Protein AF-A0A699XEU2-F1 (afdb_monomer)

Mean predicted aligned error: 6.68 Å

Solvent-accessible surface area (backbone atoms only — not comparable to full-atom values): 5441 Å² total; per-residue (Å²): 135,81,66,57,64,50,72,58,98,92,45,77,42,63,67,61,72,68,59,72,84,70,47,53,66,78,48,9,53,36,42,51,54,33,45,52,50,55,48,51,48,49,52,31,50,74,69,49,88,72,50,72,52,60,56,75,67,54,51,53,49,50,55,49,28,51,51,47,20,57,74,53,61,50,91,50,53,68,60,55,51,54,50,52,50,48,54,52,52,53,32,74,71,78

Radius of gyration: 13.05 Å; Cα contacts (8 Å, |Δi|>4): 90; chains: 1; bounding box: 33×29×30 Å

Secondary structure (DSSP, 8-state):
-PPPEEEETTEEEES--S-GGGS-HHHHHHHHHHHHHHHHHHHHHHH-SSS-SS-HHHHHHHHHHHHHHHHHT-TTHHHHHHHHHHHHHHHHH-

Nearest PDB structures (foldseek):
  3tul-assembly5_C  TM=3.604E-01  e=8.536E+00  Salmonella enterica subsp. enterica serovar Typhimurium

Organism: Tanacetum cinerariifolium (NCBI:txid118510)

Sequence (94 aa):
EGTPMSSYQGQSFPMLRTPTEELSGKKGEQTKALEAELDRCHSALVSTTSGLIYTPEQQAALETALRNAAKAKATNMVAYQQEAAFYLAENMRR

Foldseek 3Di:
DDQDWDDDPNDIARLCQADVVCLDDPLNVLVVQLSVLLVLLSVLVVVDPDAASDDPVSLVSNVVSLVSNVVSVPVRSVSSVVSNVVSVVVRVVD

Structure (mmCIF, N/CA/C/O backbone):
data_AF-A0A699XEU2-F1
#
_entry.id   AF-A0A699XEU2-F1
#
loop_
_atom_site.group_PDB
_atom_site.id
_atom_site.type_symbol
_atom_site.label_atom_id
_atom_site.label_alt_id
_atom_site.label_comp_id
_atom_site.label_asym_id
_atom_site.label_entity_id
_atom_site.label_seq_id
_atom_site.pdbx_PDB_ins_code
_atom_site.Cartn_x
_atom_site.Cartn_y
_atom_site.Cartn_z
_atom_site.occupancy
_atom_site.B_iso_or_equiv
_atom_site.auth_seq_id
_atom_site.auth_comp_id
_atom_site.auth_asym_id
_atom_site.auth_atom_id
_atom_site.pdbx_PDB_model_num
ATOM 1 N N . GLU A 1 1 ? -6.207 -20.092 11.574 1.00 35.56 1 GLU A N 1
ATOM 2 C CA . GLU A 1 1 ? -6.280 -19.915 10.110 1.00 35.56 1 GLU A CA 1
ATOM 3 C C . GLU A 1 1 ? -5.046 -19.149 9.665 1.00 35.56 1 GLU A C 1
ATOM 5 O O . GLU A 1 1 ? -4.671 -18.201 10.342 1.00 35.56 1 GLU A O 1
ATOM 10 N N . GLY A 1 2 ? -4.341 -19.624 8.637 1.00 48.84 2 GLY A N 1
ATOM 11 C CA . GLY A 1 2 ? -3.159 -18.937 8.118 1.0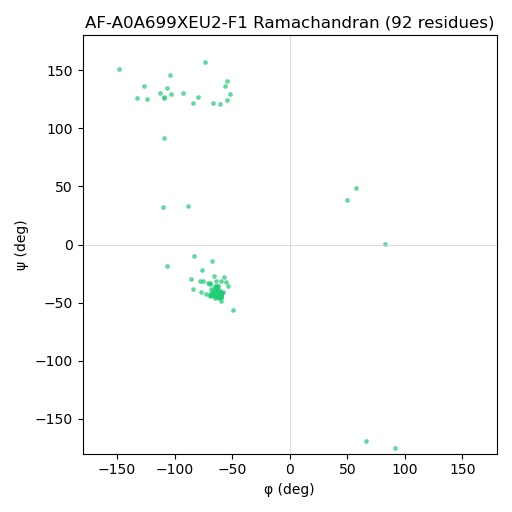0 48.84 2 GLY A CA 1
ATOM 12 C C . GLY A 1 2 ? -3.599 -17.856 7.143 1.00 48.84 2 GLY A C 1
ATOM 13 O O . GLY A 1 2 ? -4.291 -18.166 6.177 1.00 48.84 2 G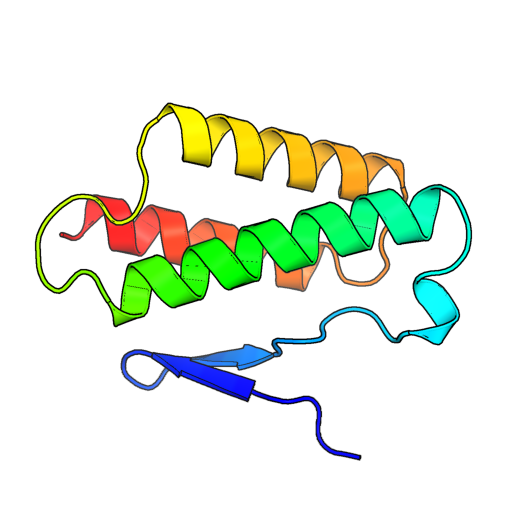LY A O 1
ATOM 14 N N . THR A 1 3 ? -3.231 -16.603 7.400 1.00 54.88 3 THR A N 1
ATOM 15 C CA . THR A 1 3 ? -3.424 -15.513 6.442 1.00 54.88 3 THR A CA 1
ATOM 16 C C . THR A 1 3 ? -2.821 -15.924 5.095 1.00 54.88 3 THR A C 1
ATOM 18 O O . THR A 1 3 ? -1.667 -16.368 5.088 1.00 54.88 3 THR A O 1
ATOM 21 N N . PRO A 1 4 ? -3.549 -15.809 3.968 1.00 61.72 4 PRO A N 1
ATOM 22 C CA . PRO A 1 4 ? -2.968 -16.086 2.660 1.00 61.72 4 PRO A CA 1
ATOM 23 C C . PRO A 1 4 ? -1.716 -15.219 2.490 1.00 61.72 4 PRO A C 1
ATOM 25 O O . PRO A 1 4 ? -1.770 -14.005 2.683 1.00 61.72 4 PRO A O 1
ATOM 28 N N . MET A 1 5 ? -0.576 -15.853 2.214 1.00 64.75 5 MET A N 1
ATOM 29 C CA . MET A 1 5 ? 0.690 -15.167 1.973 1.00 64.75 5 MET A CA 1
ATOM 30 C C . MET A 1 5 ? 1.049 -15.276 0.500 1.00 64.75 5 MET A C 1
ATOM 32 O O . MET A 1 5 ? 1.132 -16.376 -0.043 1.00 64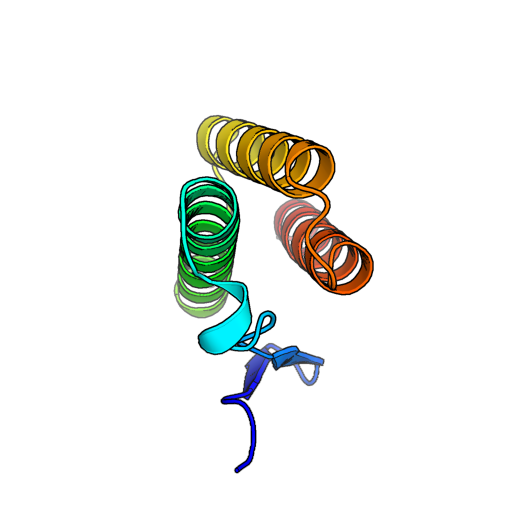.75 5 MET A O 1
ATOM 36 N N . SER A 1 6 ? 1.307 -14.131 -0.114 1.00 70.06 6 SER A N 1
ATOM 37 C CA . SER A 1 6 ? 1.862 -14.035 -1.452 1.00 70.06 6 SER A CA 1
ATOM 38 C C . SER A 1 6 ? 3.375 -13.940 -1.381 1.00 70.06 6 SER A C 1
ATOM 40 O O . SER A 1 6 ? 3.909 -13.119 -0.642 1.00 70.06 6 SER A O 1
ATOM 42 N N . SER A 1 7 ? 4.081 -14.764 -2.150 1.00 71.06 7 SER A N 1
ATOM 43 C CA . SER A 1 7 ? 5.543 -14.766 -2.183 1.00 71.06 7 SER A CA 1
ATOM 44 C C . SER A 1 7 ? 6.070 -14.283 -3.529 1.00 71.06 7 SER A C 1
ATOM 46 O O . SER A 1 7 ? 5.683 -14.821 -4.564 1.00 71.06 7 SER A O 1
ATOM 48 N N . TYR A 1 8 ? 7.011 -13.342 -3.519 1.00 69.62 8 TYR A N 1
ATOM 49 C CA . TYR A 1 8 ? 7.744 -12.902 -4.703 1.00 69.62 8 TYR A CA 1
ATOM 50 C C . TYR A 1 8 ? 9.247 -12.852 -4.394 1.00 69.62 8 TYR A C 1
ATOM 52 O O . TYR A 1 8 ? 9.657 -12.239 -3.413 1.00 69.62 8 TYR A O 1
ATOM 60 N N . GLN A 1 9 ? 10.070 -13.530 -5.209 1.00 68.56 9 GLN A N 1
ATOM 61 C CA . GLN A 1 9 ? 11.544 -13.568 -5.083 1.00 68.56 9 GLN A CA 1
ATOM 62 C C . GLN A 1 9 ? 12.059 -13.908 -3.662 1.00 68.56 9 GLN A C 1
ATOM 64 O O . GLN A 1 9 ? 13.039 -13.345 -3.183 1.00 68.56 9 GLN A O 1
ATOM 69 N N . GLY A 1 10 ? 11.389 -14.833 -2.963 1.00 71.56 10 GLY A N 1
ATOM 70 C CA . GLY A 1 10 ? 11.757 -15.247 -1.599 1.00 71.56 10 GLY A CA 1
ATOM 71 C C . GLY A 1 10 ? 11.244 -14.330 -0.482 1.00 71.56 10 GLY A C 1
ATOM 72 O O . GLY A 1 10 ? 11.478 -14.620 0.689 1.00 71.56 10 GLY A O 1
ATOM 73 N N . GLN A 1 11 ? 10.515 -13.264 -0.819 1.00 70.81 11 GLN A N 1
ATOM 74 C CA . GLN A 1 11 ? 9.876 -12.367 0.137 1.00 70.81 11 GLN A CA 1
ATOM 75 C C . GLN A 1 11 ? 8.373 -12.655 0.210 1.00 70.81 11 GLN A C 1
ATOM 77 O O 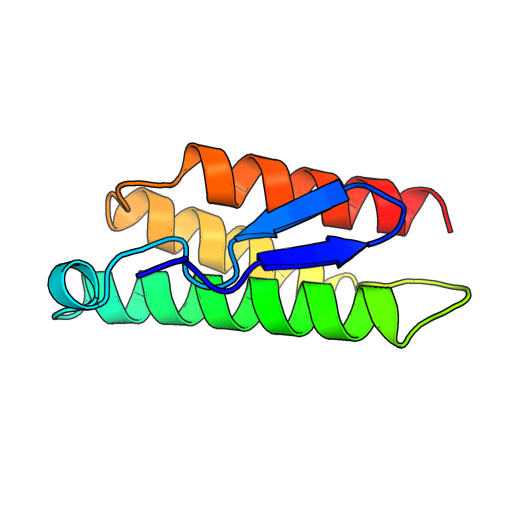. GLN A 1 11 ? 7.708 -12.739 -0.822 1.00 70.81 11 GLN A O 1
ATOM 82 N N . SER A 1 12 ? 7.848 -12.828 1.424 1.00 74.06 12 SER A N 1
ATOM 83 C CA . SER A 1 12 ? 6.440 -13.160 1.668 1.00 74.06 12 SER A CA 1
ATOM 84 C C . SER A 1 12 ? 5.677 -11.960 2.215 1.00 74.06 12 SER A C 1
ATOM 86 O O . SER A 1 12 ? 6.131 -11.304 3.152 1.00 74.06 12 SER A O 1
ATOM 88 N N . PHE A 1 13 ? 4.494 -11.722 1.661 1.00 72.75 13 PHE A N 1
ATOM 89 C CA . PHE A 1 13 ? 3.594 -10.631 2.000 1.00 72.75 13 PHE A CA 1
ATOM 90 C C . PHE A 1 13 ? 2.224 -11.197 2.388 1.00 72.75 13 PHE A C 1
ATOM 92 O O . PHE A 1 13 ? 1.634 -11.951 1.612 1.00 72.75 13 PHE A O 1
ATOM 99 N N . PRO A 1 14 ? 1.687 -10.873 3.572 1.00 71.50 14 PRO A N 1
ATOM 100 C CA . PRO A 1 14 ? 0.323 -11.253 3.925 1.00 71.50 14 PRO A CA 1
ATOM 101 C C . PRO A 1 14 ? -0.680 -10.515 3.025 1.00 71.50 14 PRO A C 1
ATOM 103 O O . PRO A 1 14 ? -0.705 -9.291 3.015 1.00 71.50 14 PRO A O 1
ATOM 106 N N . MET A 1 15 ? -1.530 -11.239 2.291 1.00 67.88 15 MET A N 1
ATOM 107 C CA . MET A 1 15 ? -2.561 -10.644 1.424 1.00 67.88 15 MET A CA 1
ATOM 108 C C . MET A 1 15 ? -3.701 -9.996 2.222 1.00 67.88 15 MET A C 1
ATOM 110 O O . MET A 1 15 ? -4.232 -8.972 1.805 1.00 67.88 15 MET A O 1
ATOM 114 N N . LEU A 1 16 ? -4.043 -10.557 3.384 1.00 67.69 16 LEU A N 1
ATOM 115 C CA . LEU A 1 16 ? -5.067 -10.038 4.297 1.00 67.69 16 LEU A CA 1
ATOM 116 C C . LEU A 1 16 ? -4.386 -9.477 5.543 1.00 67.69 16 LEU A C 1
ATOM 118 O O . LEU A 1 16 ? -4.079 -10.200 6.491 1.00 67.69 16 LEU A O 1
ATOM 122 N N . ARG A 1 17 ? -4.082 -8.181 5.514 1.00 70.81 17 ARG A N 1
ATOM 123 C CA . ARG A 1 17 ? -3.317 -7.532 6.584 1.00 70.81 17 ARG A CA 1
ATOM 124 C C . ARG A 1 17 ? -4.232 -7.100 7.703 1.00 70.81 17 ARG A C 1
ATOM 126 O O . ARG A 1 17 ? -3.794 -7.084 8.845 1.00 70.81 17 ARG A O 1
ATOM 133 N N . THR A 1 18 ? -5.482 -6.770 7.409 1.00 73.44 18 THR A N 1
ATOM 134 C CA . THR A 1 18 ? -6.463 -6.395 8.421 1.00 73.44 18 THR A CA 1
ATOM 135 C C . THR A 1 18 ? -7.519 -7.497 8.572 1.00 73.44 18 THR A C 1
ATOM 137 O O . THR A 1 18 ? -8.126 -7.896 7.579 1.00 73.44 18 THR A O 1
ATOM 140 N N . PRO A 1 19 ? -7.761 -8.006 9.798 1.00 72.69 19 PRO A N 1
ATOM 141 C CA . PRO A 1 19 ? -8.837 -8.956 10.057 1.00 72.69 19 PRO A CA 1
ATOM 142 C C . PRO A 1 19 ? -10.175 -8.406 9.571 1.00 72.69 19 PRO A C 1
ATOM 144 O O . PRO A 1 19 ? -10.481 -7.230 9.770 1.00 72.69 19 PRO A O 1
ATOM 147 N N . THR A 1 20 ? -11.012 -9.259 8.986 1.00 70.75 20 THR A N 1
ATOM 148 C CA . THR A 1 20 ? -12.307 -8.858 8.415 1.00 70.75 20 THR A CA 1
ATOM 149 C C . THR A 1 20 ? -13.223 -8.172 9.434 1.00 70.75 20 THR A C 1
ATOM 151 O O . THR A 1 20 ? -14.029 -7.319 9.067 1.00 70.75 20 THR A O 1
ATOM 154 N N . GLU A 1 21 ? -13.063 -8.496 10.718 1.00 70.81 21 GLU A N 1
ATOM 155 C CA . GLU A 1 21 ? -13.760 -7.868 11.847 1.00 70.81 21 GLU A CA 1
ATOM 156 C C . GLU A 1 21 ? -13.423 -6.370 11.985 1.00 70.81 21 GLU A C 1
ATOM 158 O O . GLU A 1 21 ? -14.306 -5.552 12.256 1.00 70.81 21 GLU A O 1
ATOM 163 N N . GLU A 1 22 ? -12.177 -5.982 11.698 1.00 69.25 22 GLU A N 1
ATOM 164 C CA . GLU A 1 22 ? -11.708 -4.588 11.696 1.00 69.25 22 GLU A CA 1
ATOM 165 C C . GLU A 1 22 ? -12.031 -3.852 10.380 1.00 69.25 22 GLU A C 1
ATOM 167 O O . GLU A 1 22 ? -11.913 -2.627 10.292 1.00 69.25 22 GLU A O 1
ATOM 172 N N . LEU A 1 23 ? -12.497 -4.576 9.356 1.00 72.94 23 LEU A N 1
ATOM 173 C CA . LEU A 1 23 ? -12.886 -4.039 8.049 1.00 72.94 23 LEU A CA 1
ATOM 174 C C . LEU A 1 23 ? -14.361 -3.598 7.987 1.00 72.94 23 LEU A C 1
ATOM 176 O O . LEU A 1 23 ? -15.008 -3.672 6.933 1.00 72.94 23 LEU A O 1
ATOM 180 N N . SER A 1 24 ? -14.896 -3.109 9.105 1.00 73.88 24 SER A N 1
ATOM 181 C CA . SER A 1 24 ? -16.279 -2.653 9.243 1.00 73.88 24 SER A CA 1
ATOM 182 C C . SER A 1 24 ? -16.402 -1.116 9.250 1.00 73.88 24 SER A C 1
ATOM 184 O O . SER A 1 24 ? -15.524 -0.371 9.696 1.00 73.88 24 SER A O 1
ATOM 186 N N . GLY A 1 25 ? -17.508 -0.614 8.689 1.00 78.75 25 GLY A N 1
ATOM 187 C CA . GLY A 1 25 ? -17.783 0.820 8.546 1.00 78.75 25 GLY A CA 1
ATOM 188 C C . GLY A 1 25 ? -16.838 1.564 7.588 1.00 78.75 25 GLY A C 1
ATOM 189 O O . GLY A 1 25 ? -16.034 0.974 6.870 1.00 78.75 25 GLY A O 1
ATOM 190 N N . LYS A 1 26 ? -16.916 2.901 7.602 1.00 75.19 26 LYS A N 1
ATOM 191 C CA . LYS A 1 26 ? -16.182 3.787 6.674 1.00 75.19 26 LYS A CA 1
ATOM 192 C C . LYS A 1 26 ? -14.655 3.639 6.748 1.00 75.19 26 LYS A C 1
ATOM 194 O O . LYS A 1 26 ? -13.960 3.827 5.755 1.00 75.19 26 LYS A O 1
ATOM 199 N N . LYS A 1 27 ? -14.124 3.304 7.929 1.00 75.31 27 LYS A N 1
ATOM 200 C CA . LYS A 1 27 ? -12.695 3.010 8.121 1.00 75.31 27 LYS A CA 1
ATOM 201 C C . LYS A 1 27 ? -12.310 1.699 7.442 1.00 75.31 27 LYS A C 1
ATOM 203 O O . LYS A 1 27 ? -11.314 1.658 6.732 1.00 75.31 27 LYS A O 1
ATOM 208 N N . GLY A 1 28 ? -13.140 0.670 7.606 1.00 80.56 28 GLY A N 1
ATOM 209 C CA . GLY A 1 28 ? -12.981 -0.604 6.922 1.00 80.56 28 GLY A CA 1
ATOM 210 C C . GLY A 1 28 ? -12.983 -0.470 5.403 1.00 80.56 28 GLY A C 1
ATOM 211 O O . GLY A 1 28 ? -12.145 -1.074 4.749 1.00 80.56 28 GLY A O 1
ATOM 212 N N . GLU A 1 29 ? -13.846 0.373 4.831 1.00 83.19 29 GLU A N 1
ATOM 213 C CA . GLU A 1 29 ? -13.849 0.642 3.382 1.00 83.19 29 GLU A CA 1
ATOM 214 C C . GLU A 1 29 ? -12.535 1.269 2.890 1.00 83.19 29 GLU A C 1
ATOM 216 O O . GLU A 1 29 ? -12.019 0.876 1.846 1.00 83.19 29 GLU A O 1
AT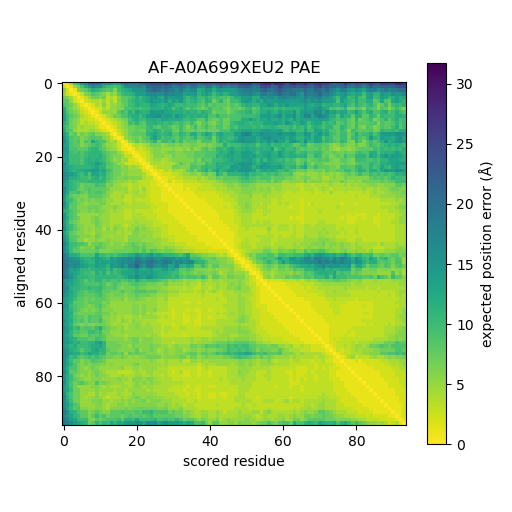OM 221 N N . GLN A 1 30 ? -11.957 2.206 3.650 1.00 82.69 30 GLN A N 1
ATOM 222 C CA . GLN A 1 30 ? -10.667 2.822 3.312 1.00 82.69 30 GLN A CA 1
ATOM 223 C C . GLN A 1 30 ? -9.511 1.820 3.397 1.00 82.69 30 GLN A C 1
ATOM 225 O O . GLN A 1 30 ? -8.628 1.832 2.539 1.00 82.69 30 GLN A O 1
ATOM 230 N N . THR A 1 31 ? -9.533 0.932 4.392 1.00 83.69 31 THR A N 1
ATOM 231 C CA . THR A 1 31 ? -8.541 -0.141 4.529 1.00 83.69 31 THR A CA 1
ATOM 232 C C . THR A 1 31 ? -8.692 -1.188 3.422 1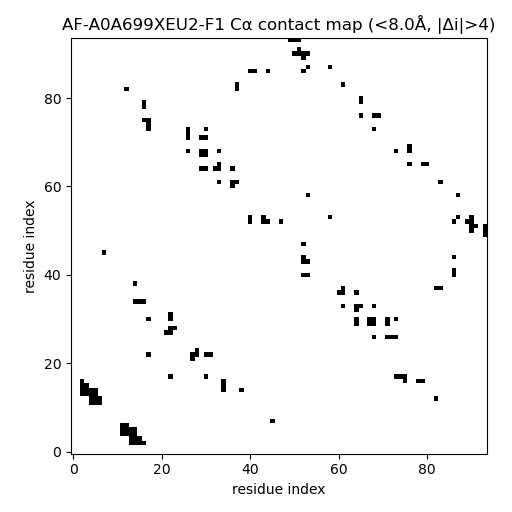.00 83.69 31 THR A C 1
ATOM 234 O O . THR A 1 31 ? -7.694 -1.555 2.815 1.00 83.69 31 THR A O 1
ATOM 237 N N . LYS A 1 32 ? -9.923 -1.586 3.065 1.00 83.69 32 LYS A N 1
ATOM 238 C CA . LYS A 1 32 ? -10.191 -2.482 1.922 1.00 83.69 32 LYS A CA 1
ATOM 239 C C . LYS A 1 32 ? -9.695 -1.895 0.605 1.00 83.69 32 LYS A C 1
ATOM 241 O O . LYS A 1 32 ? -9.139 -2.617 -0.211 1.00 83.69 32 LYS A O 1
ATOM 246 N N . ALA A 1 33 ? -9.891 -0.593 0.391 1.00 84.56 33 ALA A N 1
ATOM 247 C CA . ALA A 1 33 ? -9.393 0.079 -0.805 1.00 84.56 33 ALA A CA 1
ATOM 248 C C . ALA A 1 33 ? -7.857 0.039 -0.882 1.00 84.56 33 ALA A C 1
ATOM 250 O O . ALA A 1 33 ? -7.308 -0.200 -1.953 1.00 84.56 33 ALA A O 1
ATOM 251 N N . LEU A 1 34 ? -7.169 0.218 0.251 1.00 86.00 34 LEU A N 1
ATOM 252 C CA . LEU A 1 34 ? -5.715 0.068 0.325 1.00 86.00 34 LEU A CA 1
ATOM 253 C C . LEU A 1 34 ? -5.267 -1.380 0.083 1.00 86.00 34 LEU A C 1
ATOM 255 O O . LEU A 1 34 ? -4.327 -1.595 -0.676 1.00 86.00 34 LEU A O 1
ATOM 259 N N . GLU A 1 35 ? -5.933 -2.365 0.687 1.00 85.62 35 GLU A N 1
ATOM 260 C CA . GLU A 1 35 ? -5.630 -3.784 0.456 1.00 85.62 35 GLU A CA 1
ATOM 261 C C . GLU A 1 35 ? -5.815 -4.169 -1.014 1.00 85.62 35 GLU A C 1
ATOM 263 O O . GLU A 1 35 ? -4.940 -4.813 -1.584 1.00 85.62 35 GLU A O 1
ATOM 268 N N . ALA A 1 36 ? -6.895 -3.712 -1.652 1.00 85.81 36 ALA A N 1
ATOM 269 C CA . ALA A 1 36 ? -7.139 -3.948 -3.071 1.00 85.81 36 ALA A CA 1
ATOM 270 C C . ALA A 1 36 ? -6.061 -3.312 -3.963 1.00 85.81 36 ALA A C 1
ATOM 272 O O . ALA A 1 36 ? -5.655 -3.911 -4.959 1.00 85.81 36 ALA A O 1
ATOM 273 N N . GLU A 1 37 ? -5.575 -2.117 -3.614 1.00 86.12 37 GLU A N 1
ATOM 274 C CA . GLU A 1 37 ? -4.489 -1.481 -4.361 1.00 86.12 37 GLU A CA 1
ATOM 275 C C . GLU A 1 37 ? -3.178 -2.261 -4.194 1.00 86.12 37 GLU A C 1
ATOM 277 O O . GLU A 1 37 ? -2.503 -2.524 -5.185 1.00 86.12 37 GLU A O 1
ATOM 282 N N . LEU A 1 38 ? -2.856 -2.716 -2.976 1.00 85.62 38 LEU A N 1
ATOM 283 C CA . LEU A 1 38 ? -1.685 -3.560 -2.693 1.00 85.62 38 LEU A CA 1
ATOM 284 C C . LEU A 1 38 ? -1.763 -4.951 -3.341 1.00 85.62 38 LEU A C 1
ATOM 286 O O . LEU A 1 38 ? -0.733 -5.536 -3.674 1.00 85.62 38 LEU A O 1
ATOM 290 N N . ASP A 1 39 ? -2.961 -5.470 -3.572 1.00 85.38 39 ASP A N 1
ATOM 291 C CA . ASP A 1 39 ? -3.148 -6.732 -4.283 1.00 85.38 39 ASP A CA 1
ATOM 292 C C . ASP A 1 39 ? -2.974 -6.575 -5.803 1.00 85.38 39 ASP A C 1
ATOM 294 O O . ASP A 1 39 ? -2.299 -7.373 -6.459 1.00 85.38 39 ASP A O 1
ATOM 298 N N . ARG A 1 40 ? -3.489 -5.478 -6.378 1.00 82.75 40 ARG A N 1
ATOM 299 C CA . ARG A 1 40 ? -3.213 -5.102 -7.779 1.00 82.75 40 ARG A CA 1
ATOM 300 C C . ARG A 1 40 ? -1.728 -4.882 -8.010 1.00 82.75 40 ARG A C 1
ATOM 302 O O . ARG A 1 40 ? -1.176 -5.353 -8.999 1.00 82.75 40 ARG A O 1
ATOM 309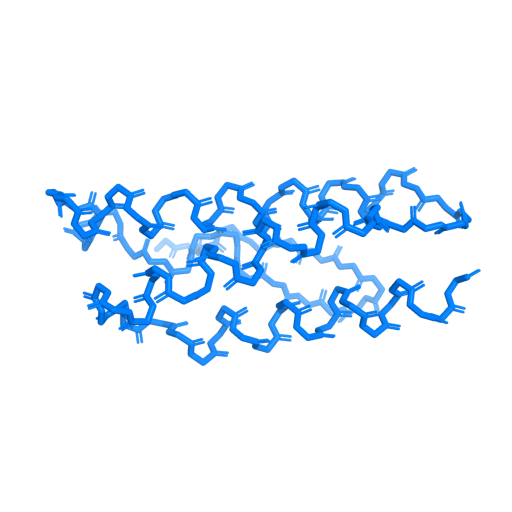 N N . CYS A 1 41 ? -1.105 -4.189 -7.067 1.00 81.31 41 CYS A N 1
ATOM 310 C CA . CYS A 1 41 ? 0.325 -3.996 -6.952 1.00 81.31 41 CYS A CA 1
ATOM 311 C C . CYS A 1 41 ? 1.091 -5.322 -7.060 1.00 81.31 41 CYS A C 1
ATOM 313 O O . CYS A 1 41 ? 1.922 -5.504 -7.950 1.00 81.31 41 CYS A O 1
ATOM 315 N N . HIS A 1 42 ? 0.748 -6.272 -6.193 1.00 83.38 42 HIS A N 1
ATOM 316 C CA . HIS A 1 42 ? 1.348 -7.594 -6.196 1.00 83.38 42 HIS A CA 1
ATOM 317 C C . HIS A 1 42 ? 1.123 -8.328 -7.524 1.00 83.38 42 HIS A C 1
ATOM 319 O O . HIS A 1 42 ? 2.054 -8.888 -8.098 1.00 83.38 42 HIS A O 1
ATOM 325 N N . SER A 1 43 ? -0.103 -8.283 -8.048 1.00 82.12 43 SER A N 1
ATOM 326 C CA . SER A 1 43 ? -0.485 -8.921 -9.312 1.00 82.12 43 SER A CA 1
ATOM 327 C C . SER A 1 43 ? 0.301 -8.368 -10.506 1.00 82.12 43 SER A C 1
ATOM 329 O O . SER A 1 43 ? 0.753 -9.131 -11.363 1.00 82.12 43 SER A O 1
ATOM 331 N N . ALA A 1 44 ? 0.511 -7.050 -10.557 1.00 81.56 44 ALA A N 1
ATOM 332 C CA . ALA A 1 44 ? 1.344 -6.401 -11.566 1.00 81.56 44 ALA A CA 1
ATOM 333 C C . ALA A 1 44 ? 2.816 -6.792 -11.405 1.00 81.56 44 ALA A C 1
ATOM 335 O O . ALA A 1 44 ? 3.486 -7.084 -12.393 1.00 81.56 44 ALA A O 1
ATOM 336 N N . LEU A 1 45 ? 3.307 -6.873 -10.166 1.00 80.19 45 LEU A N 1
ATOM 337 C CA . LEU A 1 45 ? 4.671 -7.298 -9.874 1.00 80.19 45 LEU A CA 1
ATOM 338 C C . LEU A 1 45 ? 4.958 -8.716 -10.389 1.00 80.19 45 LEU A C 1
ATOM 340 O O . LEU A 1 45 ? 6.007 -8.935 -10.996 1.00 80.19 45 LEU A O 1
ATOM 344 N N . VAL A 1 46 ? 4.041 -9.666 -10.171 1.00 81.62 46 VAL A N 1
ATOM 345 C CA . VAL A 1 46 ? 4.205 -11.054 -10.642 1.00 81.62 46 VAL A CA 1
ATOM 346 C C . VAL A 1 46 ? 3.970 -11.209 -12.147 1.00 81.62 46 VAL A C 1
ATOM 348 O O . VAL A 1 46 ? 4.590 -12.072 -12.764 1.00 81.62 46 VAL A O 1
ATOM 351 N N . SER A 1 47 ? 3.097 -10.391 -12.745 1.00 80.75 47 SER A N 1
ATOM 352 C CA . SER A 1 47 ? 2.736 -10.503 -14.169 1.00 80.75 47 SER A CA 1
ATOM 353 C C . SER A 1 47 ? 3.728 -9.788 -15.086 1.00 80.75 47 SER A C 1
ATOM 355 O O . SER A 1 47 ? 4.059 -10.281 -16.164 1.00 80.75 47 SER A O 1
ATOM 357 N N . THR A 1 48 ? 4.223 -8.625 -14.667 1.00 73.69 48 THR A N 1
ATOM 358 C CA . THR A 1 48 ? 5.241 -7.874 -15.399 1.00 73.69 48 THR A CA 1
ATOM 359 C C . THR A 1 48 ? 6.595 -8.503 -15.104 1.00 73.69 48 THR A C 1
ATOM 361 O O . THR A 1 48 ? 6.962 -8.662 -13.946 1.00 73.69 48 THR A O 1
ATOM 364 N N . THR A 1 49 ? 7.359 -8.858 -16.133 1.00 66.81 49 THR A N 1
ATOM 365 C CA . THR A 1 49 ? 8.710 -9.442 -15.992 1.00 66.81 49 THR A CA 1
ATOM 366 C C . THR A 1 49 ? 9.825 -8.466 -16.370 1.00 66.81 49 THR A C 1
ATOM 368 O O . THR A 1 49 ? 10.955 -8.647 -15.928 1.00 66.81 49 THR A O 1
ATOM 371 N N . SER A 1 50 ? 9.519 -7.393 -17.108 1.00 63.62 50 SER A N 1
ATOM 372 C CA . SER A 1 50 ? 10.413 -6.244 -17.304 1.00 63.62 50 SER A CA 1
ATOM 373 C C . SER A 1 50 ? 9.618 -4.949 -17.475 1.00 63.62 50 SER A C 1
ATOM 375 O O . SER A 1 50 ? 8.504 -4.972 -17.997 1.00 63.62 50 SER A O 1
ATOM 377 N N . GLY A 1 51 ? 10.210 -3.820 -17.082 1.00 68.56 51 GLY A N 1
ATOM 378 C CA . GLY A 1 51 ? 9.579 -2.502 -17.137 1.00 68.56 51 GLY A CA 1
ATOM 379 C C . GLY A 1 51 ? 8.832 -2.120 -15.858 1.00 68.56 51 GLY A C 1
ATOM 380 O O . GLY A 1 51 ? 8.865 -2.837 -14.853 1.00 68.56 51 GLY A O 1
ATOM 381 N N . LEU A 1 52 ? 8.166 -0.965 -15.918 1.00 69.81 52 LEU A N 1
ATOM 382 C CA . LEU A 1 52 ? 7.453 -0.376 -14.788 1.00 69.81 52 LEU A CA 1
ATOM 383 C C . LEU A 1 52 ? 6.345 -1.316 -14.289 1.00 69.81 52 LEU A C 1
ATOM 385 O O . LEU A 1 52 ? 5.420 -1.662 -15.021 1.00 69.81 52 LEU A O 1
ATOM 389 N N . ILE A 1 53 ? 6.442 -1.697 -13.018 1.00 74.12 53 ILE A N 1
ATOM 390 C CA . ILE A 1 53 ? 5.378 -2.346 -12.247 1.00 74.12 53 ILE A CA 1
ATOM 391 C C . ILE A 1 53 ? 4.240 -1.348 -11.989 1.00 74.12 53 ILE A C 1
ATOM 393 O O . ILE A 1 53 ? 3.078 -1.748 -12.000 1.00 74.12 53 ILE A O 1
ATOM 397 N N . TYR A 1 54 ? 4.572 -0.060 -11.814 1.00 77.06 54 TYR A N 1
ATOM 398 C CA . TYR A 1 54 ? 3.612 1.024 -11.586 1.00 77.06 54 TYR A CA 1
ATOM 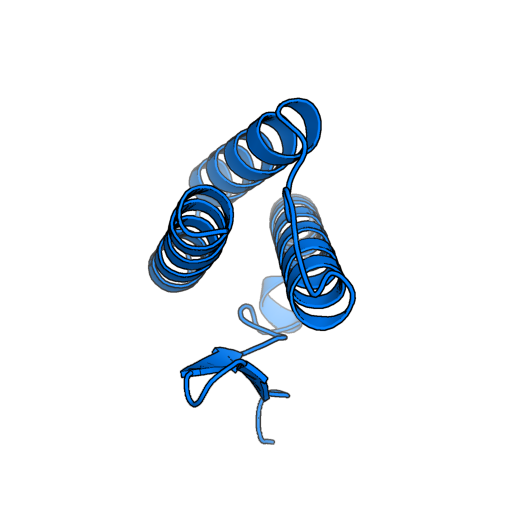399 C C . TYR A 1 54 ? 3.774 2.175 -12.553 1.00 77.06 54 TYR A C 1
ATOM 401 O O . TYR A 1 54 ? 4.872 2.704 -12.749 1.00 77.06 54 TYR A O 1
ATOM 409 N N . THR A 1 55 ? 2.638 2.657 -13.048 1.00 80.44 55 THR A N 1
ATOM 410 C CA . THR A 1 55 ? 2.568 3.993 -13.633 1.00 80.44 55 THR A CA 1
ATOM 411 C C . THR A 1 55 ? 2.610 5.062 -12.527 1.00 80.44 55 THR A C 1
ATOM 413 O O . THR A 1 55 ? 2.217 4.799 -11.385 1.00 80.44 55 THR A O 1
ATOM 416 N N . PRO A 1 56 ? 3.026 6.303 -12.839 1.00 80.69 56 PRO A N 1
ATOM 417 C CA . PRO A 1 56 ? 2.985 7.413 -11.880 1.00 80.69 56 PRO A CA 1
ATOM 418 C C . PRO A 1 56 ? 1.588 7.656 -11.284 1.00 80.69 56 PRO A C 1
ATOM 420 O O . PRO A 1 56 ? 1.455 8.046 -10.126 1.00 80.69 56 PRO A O 1
ATOM 423 N N . GLU A 1 57 ? 0.535 7.390 -12.060 1.00 82.19 57 GLU A N 1
ATOM 424 C CA . GLU A 1 57 ? -0.860 7.509 -11.620 1.00 82.19 57 GLU A CA 1
ATOM 425 C C . GLU A 1 57 ? -1.208 6.469 -10.547 1.00 82.19 57 GLU A C 1
ATOM 427 O O . GLU A 1 57 ? -1.839 6.803 -9.544 1.00 82.19 57 GLU A O 1
ATOM 432 N N . GLN A 1 58 ? -0.749 5.225 -10.712 1.00 82.38 58 GLN A N 1
ATOM 433 C CA . GLN A 1 58 ? -0.937 4.164 -9.718 1.00 82.38 58 GLN A CA 1
ATOM 434 C C . GLN A 1 58 ? -0.130 4.433 -8.448 1.00 82.38 58 GLN A C 1
ATOM 436 O O . GLN A 1 58 ? -0.632 4.235 -7.344 1.00 82.38 58 GLN A O 1
ATOM 441 N N . GLN A 1 59 ? 1.088 4.965 -8.579 1.00 85.06 59 GLN A N 1
ATOM 442 C CA . GLN A 1 59 ? 1.872 5.400 -7.424 1.00 85.06 59 GLN A CA 1
ATOM 443 C C . GLN A 1 59 ? 1.133 6.485 -6.622 1.00 85.06 59 GLN A C 1
ATOM 445 O O . GLN A 1 59 ? 1.015 6.383 -5.399 1.00 85.06 59 GLN A O 1
ATOM 450 N N . ALA A 1 60 ? 0.559 7.486 -7.296 1.00 87.19 60 ALA A N 1
ATOM 451 C CA . ALA A 1 60 ? -0.239 8.519 -6.637 1.00 87.19 60 ALA A CA 1
ATOM 452 C C . ALA A 1 60 ? -1.512 7.952 -5.974 1.00 87.19 60 ALA A C 1
ATOM 454 O O . ALA A 1 60 ? -1.906 8.403 -4.887 1.00 87.19 60 ALA A O 1
ATOM 455 N N . ALA A 1 61 ? -2.146 6.949 -6.592 1.00 86.69 61 ALA A N 1
ATOM 456 C CA . ALA A 1 61 ? -3.291 6.242 -6.023 1.00 86.69 61 ALA A CA 1
ATOM 457 C C . ALA A 1 61 ? -2.906 5.475 -4.746 1.00 86.69 61 ALA A C 1
ATOM 459 O O . ALA A 1 61 ? -3.579 5.629 -3.722 1.00 86.69 61 ALA A O 1
ATOM 460 N N . LEU A 1 62 ? -1.784 4.749 -4.759 1.00 86.19 62 LEU A N 1
ATOM 461 C CA . LEU A 1 62 ? -1.261 4.016 -3.605 1.00 86.19 62 LEU A CA 1
ATOM 462 C C . LEU A 1 62 ? -0.908 4.954 -2.441 1.00 86.19 62 LEU A C 1
ATOM 464 O O . LEU A 1 62 ? -1.307 4.715 -1.301 1.00 86.19 62 LEU A O 1
ATOM 468 N N . GLU A 1 63 ? -0.236 6.075 -2.711 1.00 88.56 63 GLU A N 1
ATOM 469 C CA . GLU A 1 63 ? 0.056 7.090 -1.690 1.00 88.56 63 GLU A CA 1
ATOM 470 C C . GLU A 1 63 ? -1.214 7.721 -1.104 1.00 88.56 63 GLU A C 1
ATOM 472 O O . GLU A 1 63 ? -1.277 8.069 0.081 1.00 88.56 63 GLU A O 1
ATOM 477 N N . THR A 1 64 ? -2.244 7.902 -1.928 1.00 89.44 64 THR A N 1
ATOM 478 C CA . THR A 1 64 ? -3.545 8.409 -1.478 1.00 89.44 64 THR A CA 1
ATOM 479 C C . THR A 1 64 ? -4.253 7.380 -0.600 1.00 89.44 64 THR A C 1
ATOM 481 O O . THR A 1 64 ? -4.759 7.737 0.468 1.00 89.44 64 THR A O 1
ATOM 484 N N . ALA A 1 65 ? -4.234 6.105 -0.988 1.00 87.38 65 ALA A N 1
ATOM 485 C CA . ALA A 1 65 ? -4.785 5.006 -0.205 1.00 87.38 65 ALA A CA 1
ATOM 486 C C . ALA A 1 65 ? -4.071 4.860 1.150 1.00 87.38 65 ALA A C 1
ATOM 488 O O . ALA A 1 65 ? -4.736 4.798 2.185 1.00 87.38 65 ALA A O 1
ATOM 489 N N . LEU A 1 66 ? -2.735 4.934 1.175 1.00 88.19 66 LEU A N 1
ATOM 490 C CA . LEU A 1 66 ? -1.934 4.930 2.405 1.00 88.19 66 LEU A CA 1
ATOM 491 C C . LEU A 1 66 ? -2.292 6.097 3.326 1.00 88.19 66 LEU A C 1
ATOM 493 O O . LEU A 1 66 ? -2.489 5.908 4.526 1.00 88.19 66 LEU A O 1
ATOM 497 N N . ARG A 1 67 ? -2.427 7.312 2.781 1.00 89.38 67 ARG A N 1
ATOM 498 C CA . ARG A 1 67 ? -2.846 8.487 3.563 1.00 89.38 67 ARG A CA 1
ATOM 499 C C . ARG A 1 67 ? -4.256 8.329 4.125 1.00 89.38 67 ARG A C 1
ATOM 501 O O . ARG A 1 67 ? -4.504 8.731 5.262 1.00 89.38 67 ARG A O 1
ATOM 508 N N . ASN A 1 68 ? -5.176 7.750 3.361 1.00 86.06 68 ASN A N 1
ATOM 509 C CA . ASN A 1 68 ? -6.542 7.506 3.817 1.00 86.06 68 ASN A CA 1
ATOM 510 C C . ASN A 1 68 ? -6.591 6.439 4.917 1.00 86.06 68 ASN A C 1
ATOM 512 O O . ASN A 1 68 ? -7.233 6.672 5.938 1.00 86.06 68 ASN A O 1
ATOM 516 N N . ALA A 1 69 ? -5.850 5.338 4.780 1.00 84.50 69 ALA A N 1
ATOM 517 C CA . ALA A 1 69 ? -5.732 4.320 5.823 1.00 84.50 69 ALA A CA 1
ATOM 518 C C . ALA A 1 69 ? -5.042 4.857 7.093 1.00 84.50 69 ALA A C 1
ATOM 520 O O . ALA A 1 69 ? -5.473 4.559 8.210 1.00 84.50 69 ALA A O 1
ATOM 521 N N . ALA A 1 70 ? -4.041 5.734 6.946 1.00 86.38 70 ALA A N 1
ATOM 522 C CA . ALA A 1 70 ? -3.410 6.424 8.072 1.00 86.38 70 ALA A CA 1
ATOM 523 C C . ALA A 1 70 ? -4.423 7.295 8.831 1.00 86.38 70 ALA A C 1
ATOM 525 O O . ALA A 1 70 ? -4.515 7.230 10.057 1.00 86.38 70 ALA A O 1
ATOM 526 N N . LYS A 1 71 ? -5.237 8.074 8.101 1.00 86.00 71 LYS A N 1
ATOM 527 C CA . LYS A 1 71 ? -6.331 8.879 8.675 1.00 86.00 71 LYS A CA 1
ATOM 528 C C . LYS A 1 71 ? -7.400 8.009 9.336 1.00 86.00 71 LYS A C 1
ATOM 530 O O . LYS A 1 71 ? -7.936 8.390 10.376 1.00 86.00 71 LYS A O 1
ATOM 535 N N . ALA A 1 72 ? -7.683 6.839 8.766 1.00 81.44 72 ALA A N 1
ATOM 536 C CA . ALA A 1 72 ? -8.592 5.851 9.337 1.00 81.44 72 ALA A CA 1
ATOM 537 C C . ALA A 1 72 ? -8.052 5.216 10.631 1.00 81.44 72 ALA A C 1
ATOM 539 O O . ALA A 1 72 ? -8.833 4.619 11.377 1.00 81.44 72 ALA A O 1
ATOM 540 N N . LYS A 1 73 ? -6.755 5.398 10.926 1.00 80.69 73 LYS A N 1
ATOM 541 C CA . LYS A 1 73 ? -6.006 4.713 11.986 1.00 80.69 73 LYS A CA 1
ATOM 542 C C . LYS A 1 73 ? -6.042 3.195 11.810 1.00 80.69 73 LYS A C 1
ATOM 544 O O . LYS A 1 73 ? -6.351 2.477 12.756 1.00 80.69 73 LYS A O 1
ATOM 549 N N . ALA A 1 74 ? -5.760 2.722 10.595 1.00 78.62 74 ALA A N 1
ATOM 550 C CA . ALA A 1 74 ? -5.622 1.294 10.345 1.00 78.62 74 ALA A CA 1
ATOM 551 C C . ALA A 1 74 ? -4.554 0.688 11.275 1.00 78.62 74 ALA A C 1
ATOM 553 O O . ALA A 1 74 ? -3.479 1.256 11.477 1.00 78.62 74 ALA A O 1
ATOM 554 N N . THR A 1 75 ? -4.858 -0.472 11.841 1.00 79.94 75 THR A N 1
ATOM 555 C CA . THR A 1 75 ? -4.051 -1.171 12.852 1.00 79.94 75 THR A CA 1
ATOM 556 C C . THR A 1 75 ? -2.691 -1.615 12.307 1.00 79.94 75 THR A C 1
ATOM 558 O O . THR A 1 75 ? -1.697 -1.586 13.026 1.00 79.94 75 THR A O 1
ATOM 561 N N . ASN A 1 76 ? -2.618 -1.927 11.009 1.00 81.31 76 ASN A N 1
ATOM 562 C CA . ASN A 1 76 ? -1.434 -2.504 10.360 1.00 81.31 76 ASN A CA 1
ATOM 563 C C . ASN A 1 76 ? -0.720 -1.542 9.400 1.00 81.31 76 ASN A C 1
ATOM 565 O O . ASN A 1 76 ? -0.111 -1.962 8.417 1.00 81.31 76 ASN A O 1
ATOM 569 N N . MET A 1 77 ? -0.753 -0.238 9.697 1.00 84.31 77 MET A N 1
ATOM 570 C CA . MET A 1 77 ? -0.111 0.797 8.870 1.00 84.31 77 MET A CA 1
ATOM 571 C C . MET A 1 77 ? 1.371 0.542 8.581 1.00 84.31 77 MET A C 1
ATOM 573 O O . MET A 1 77 ? 1.818 0.826 7.474 1.00 84.31 77 MET A O 1
ATOM 577 N N . VAL A 1 78 ? 2.123 -0.020 9.530 1.00 85.12 78 VAL A N 1
ATOM 578 C CA . VAL A 1 78 ? 3.547 -0.337 9.324 1.00 85.12 78 VAL A CA 1
ATOM 579 C C . VAL A 1 78 ? 3.721 -1.397 8.235 1.00 85.12 78 VAL A C 1
ATOM 581 O O . VAL A 1 78 ? 4.542 -1.216 7.340 1.00 85.12 78 VAL A O 1
ATOM 584 N N . ALA A 1 79 ? 2.914 -2.462 8.263 1.00 82.69 79 ALA A N 1
ATOM 585 C CA . ALA A 1 79 ? 2.957 -3.514 7.248 1.00 82.69 79 ALA A CA 1
ATOM 586 C C . ALA A 1 79 ? 2.575 -2.966 5.865 1.00 82.69 79 ALA A C 1
ATOM 588 O O . ALA A 1 79 ? 3.266 -3.221 4.883 1.00 82.69 79 ALA A O 1
ATOM 589 N N . TYR A 1 80 ? 1.528 -2.135 5.805 1.00 86.12 80 TYR A N 1
ATOM 590 C CA . TYR A 1 80 ? 1.116 -1.470 4.569 1.00 86.12 80 TYR A CA 1
ATOM 591 C C . TYR A 1 80 ? 2.214 -0.578 3.972 1.00 86.12 80 TYR A C 1
ATOM 593 O O . TYR A 1 80 ? 2.445 -0.601 2.765 1.00 86.12 80 TYR A O 1
ATOM 601 N N . GLN A 1 81 ? 2.908 0.198 4.807 1.00 87.69 81 GLN A N 1
ATOM 602 C CA . GLN A 1 81 ? 3.992 1.077 4.364 1.00 87.69 81 GLN A CA 1
ATOM 603 C C . GLN A 1 81 ? 5.221 0.302 3.890 1.00 87.69 81 GLN A C 1
ATOM 605 O O . GLN A 1 81 ? 5.796 0.658 2.865 1.00 87.69 81 GLN A O 1
ATOM 610 N N . GLN A 1 82 ? 5.621 -0.745 4.617 1.00 86.62 82 GLN A N 1
ATOM 611 C CA . GLN A 1 82 ? 6.761 -1.583 4.237 1.00 86.62 82 GLN A CA 1
ATOM 612 C C . GLN A 1 82 ? 6.546 -2.231 2.874 1.00 86.62 82 GLN A C 1
ATOM 614 O O . GLN A 1 82 ? 7.448 -2.249 2.040 1.00 86.62 82 GLN A O 1
ATOM 619 N N . GLU A 1 83 ? 5.338 -2.724 2.633 1.00 85.56 83 GLU A N 1
ATOM 620 C CA . GLU A 1 83 ? 5.015 -3.383 1.382 1.00 85.56 83 GLU A CA 1
ATOM 621 C C . GLU A 1 83 ? 4.899 -2.407 0.208 1.00 85.56 83 GLU A C 1
ATOM 623 O O . GLU A 1 83 ? 5.470 -2.650 -0.852 1.00 85.56 83 GLU A O 1
ATOM 628 N N . ALA A 1 84 ? 4.261 -1.252 0.408 1.00 86.12 84 ALA A N 1
ATOM 629 C CA . ALA A 1 84 ? 4.255 -0.198 -0.601 1.00 86.12 84 ALA A CA 1
ATOM 630 C C . ALA A 1 84 ? 5.679 0.278 -0.946 1.00 86.12 84 ALA A C 1
ATOM 632 O O . ALA A 1 84 ? 6.007 0.460 -2.117 1.00 86.12 84 ALA A O 1
ATOM 633 N N . ALA A 1 85 ? 6.547 0.439 0.057 1.00 87.56 85 ALA A N 1
ATOM 634 C CA . ALA A 1 85 ? 7.944 0.805 -0.159 1.00 87.56 85 ALA A CA 1
ATOM 635 C C . ALA A 1 85 ? 8.708 -0.275 -0.937 1.00 87.56 85 ALA A C 1
ATOM 637 O O . ALA A 1 85 ? 9.505 0.058 -1.814 1.00 87.56 85 ALA A O 1
ATOM 638 N N . PHE A 1 86 ? 8.443 -1.554 -0.657 1.00 86.12 86 PHE A N 1
ATOM 639 C CA . PHE A 1 86 ? 9.011 -2.663 -1.418 1.00 86.12 86 PHE A CA 1
ATOM 640 C C . PHE A 1 86 ? 8.609 -2.593 -2.896 1.00 86.12 86 PHE A C 1
ATOM 642 O O . PHE A 1 86 ? 9.470 -2.637 -3.772 1.00 86.12 86 PHE A O 1
ATOM 649 N N . TYR A 1 87 ? 7.320 -2.408 -3.172 1.00 84.00 87 TYR A N 1
ATOM 650 C CA . TYR A 1 87 ? 6.796 -2.293 -4.529 1.00 84.00 87 TYR A CA 1
ATOM 651 C C . TYR A 1 87 ? 7.383 -1.112 -5.307 1.00 84.00 87 TYR A C 1
ATOM 653 O O . TYR A 1 87 ? 7.744 -1.261 -6.475 1.00 84.00 87 TYR A O 1
ATOM 661 N N . LEU A 1 88 ? 7.559 0.040 -4.658 1.00 83.56 88 LEU A N 1
ATOM 662 C CA . LEU A 1 88 ? 8.212 1.200 -5.267 1.00 83.56 88 LEU A CA 1
ATOM 663 C C . LEU A 1 88 ? 9.702 0.959 -5.534 1.00 83.56 88 LEU A C 1
ATOM 665 O O . LEU A 1 88 ? 10.194 1.308 -6.606 1.00 83.56 88 LEU A O 1
ATOM 669 N N . ALA A 1 89 ? 10.417 0.341 -4.592 1.00 85.06 89 ALA A N 1
ATOM 670 C CA . ALA A 1 89 ? 11.829 0.018 -4.767 1.00 85.06 89 ALA A CA 1
ATOM 671 C C . ALA A 1 89 ? 12.044 -0.975 -5.919 1.00 85.06 89 ALA A C 1
ATOM 673 O O . ALA A 1 89 ? 12.946 -0.792 -6.735 1.00 85.06 89 ALA A O 1
ATOM 674 N N . GLU A 1 90 ? 11.189 -1.991 -6.025 1.00 82.94 90 GLU A N 1
ATOM 675 C CA . GLU A 1 90 ? 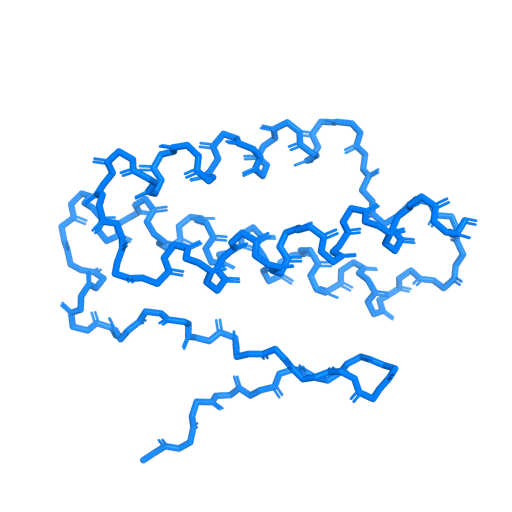11.251 -2.974 -7.104 1.00 82.94 90 GLU A CA 1
ATOM 676 C C . GLU A 1 90 ? 10.873 -2.352 -8.460 1.00 82.94 90 GLU A C 1
ATOM 678 O O . GLU A 1 90 ? 11.473 -2.692 -9.477 1.00 82.94 90 GLU A O 1
ATOM 683 N N . ASN A 1 91 ? 9.963 -1.370 -8.480 1.00 81.31 91 ASN A N 1
ATOM 684 C CA . ASN A 1 91 ? 9.635 -0.587 -9.678 1.00 81.31 91 ASN A CA 1
ATOM 685 C C . ASN A 1 91 ? 10.808 0.257 -10.183 1.00 81.31 91 ASN A C 1
ATOM 687 O O . ASN A 1 91 ? 10.970 0.398 -11.387 1.00 81.31 91 ASN A O 1
ATOM 691 N N . MET A 1 92 ? 11.629 0.801 -9.279 1.00 79.94 92 MET A N 1
ATOM 692 C CA . MET A 1 92 ? 12.849 1.535 -9.641 1.00 79.94 92 MET A CA 1
ATOM 693 C C . MET A 1 92 ? 14.007 0.618 -10.055 1.00 79.94 92 MET A C 1
ATOM 695 O O . MET A 1 92 ? 14.952 1.080 -10.690 1.00 79.94 92 MET A O 1
ATOM 699 N N . ARG A 1 93 ? 13.978 -0.656 -9.644 1.00 80.50 93 ARG A N 1
ATOM 700 C CA . ARG A 1 93 ? 15.027 -1.639 -9.950 1.00 80.50 93 ARG A CA 1
ATOM 701 C C . ARG A 1 93 ? 14.922 -2.191 -11.376 1.00 80.50 93 ARG A C 1
ATOM 703 O O . ARG A 1 93 ? 15.941 -2.607 -11.926 1.00 80.50 93 ARG A O 1
ATOM 710 N N . ARG A 1 94 ? 13.704 -2.276 -11.910 1.00 73.38 94 ARG A N 1
ATOM 711 C CA . ARG A 1 94 ? 13.395 -2.840 -13.232 1.00 73.38 94 ARG A CA 1
ATOM 712 C C . ARG A 1 94 ? 13.572 -1.831 -14.355 1.00 73.38 94 ARG A C 1
ATOM 714 O O . ARG A 1 94 ? 13.883 -2.304 -15.470 1.00 73.38 94 ARG A O 1
#

pLDDT: mean 78.43, std 9.08, range [35.56, 89.44]